Protein AF-A0A1M3EAW6-F1 (afdb_monomer_lite)

Foldseek 3Di:
DDPLVQAADDQVLWQDACPDPVNQVSCCSRVVDGVCVQCVVDDQQGQQVAWRDPPPQQKTWHWHHDDPVGHIGTFKIKHFCPVRVVCCSRHPDRQPQVFQQQDPVSVCVRCVVFAPWDWDADPVDNSHTQWIWTDDDQKIWIFGADPRSGGGMIMIGGDDDPVCPPPDDDDDDD

pLDDT: mean 86.0, std 11.92, range [33.44, 95.94]

Secondary structure (DSSP, 8-state):
--TTTTS-B-GGGSSS-TTSHHHHHHHHHHHSS-HHHHTTTS-TTTTTTSPEEETTTTEEEEEEPPBTTB--EEEEEEEE-SS-GGGGGGBSS---TTS--SSHHHHHHHHTTSEEEEEEE-SS-TTSEEEEEEEETTEEEEEEE-TTS-EEEEEEEE---TT-------PPP-

Radius of gyration: 16.28 Å; chains: 1; bounding box: 47×34×44 Å

Sequence (174 aa):
MSAIEGKLITSQLFGKDIRSKDFNKEFEKIFELEIEDFLSEYEYDEIDEFPVEIENRGIMIGFSAETIKASPQIEYIDLEVYKNPQNIDFLAKKIPVHADFKTSEEVEANLTPFNNLRIYYSLYDKQKIDMVIFQHEDLRYELALNEDAVIARIRVCFAEYESTINMRTYYLFD

Structure (mmCIF, N/CA/C/O backbone):
data_AF-A0A1M3EAW6-F1
#
_entry.id   AF-A0A1M3EAW6-F1
#
loop_
_atom_site.group_PDB
_atom_site.id
_atom_site.type_symbol
_atom_site.label_atom_id
_atom_site.label_alt_id
_atom_site.label_comp_id
_atom_site.label_asym_id
_atom_site.label_entity_id
_atom_site.label_seq_id
_atom_site.pdbx_PDB_ins_code
_atom_site.Cartn_x
_atom_site.Cartn_y
_atom_site.Cartn_z
_atom_site.occupancy
_atom_site.B_iso_or_equiv
_atom_site.auth_seq_id
_atom_site.auth_comp_id
_atom_site.auth_asym_id
_atom_site.auth_atom_id
_atom_site.pdbx_PDB_model_num
ATOM 1 N N . MET A 1 1 ? 23.600 -6.820 12.251 1.00 33.44 1 MET A N 1
ATOM 2 C CA . MET A 1 1 ? 23.018 -5.775 11.385 1.00 33.44 1 MET A CA 1
ATOM 3 C C . MET A 1 1 ? 22.129 -6.508 10.402 1.00 33.44 1 MET A C 1
ATOM 5 O O . MET A 1 1 ? 22.637 -7.348 9.672 1.00 33.44 1 MET A O 1
ATOM 9 N N . SER A 1 2 ? 20.813 -6.395 10.582 1.00 35.88 2 SER A N 1
ATOM 10 C CA . SER A 1 2 ? 19.818 -7.308 10.009 1.00 35.88 2 SER A CA 1
ATOM 11 C C . SER A 1 2 ? 19.622 -7.068 8.517 1.00 35.88 2 SER A C 1
ATOM 13 O O . SER A 1 2 ? 19.483 -5.924 8.103 1.00 35.88 2 SER A O 1
ATOM 15 N N . ALA A 1 3 ? 19.503 -8.145 7.744 1.00 39.38 3 ALA A N 1
ATOM 16 C CA . ALA A 1 3 ? 19.220 -8.174 6.305 1.00 39.38 3 ALA A CA 1
ATOM 17 C C . ALA A 1 3 ? 17.863 -7.547 5.874 1.00 39.38 3 ALA A C 1
ATOM 19 O O . ALA A 1 3 ? 17.402 -7.787 4.766 1.00 39.38 3 ALA A O 1
ATOM 20 N N . ILE A 1 4 ? 17.213 -6.764 6.744 1.00 52.97 4 ILE A N 1
ATOM 21 C CA . ILE A 1 4 ? 15.832 -6.271 6.611 1.00 52.97 4 ILE A CA 1
ATOM 22 C C . ILE A 1 4 ? 15.778 -4.841 6.044 1.00 52.97 4 ILE A C 1
ATOM 24 O O . ILE A 1 4 ? 14.807 -4.494 5.385 1.00 52.97 4 ILE A O 1
ATOM 28 N N . GLU A 1 5 ? 16.839 -4.030 6.180 1.00 52.12 5 GLU A N 1
ATOM 29 C CA . GLU A 1 5 ? 16.883 -2.657 5.619 1.00 52.12 5 GLU A CA 1
ATOM 30 C C . GLU A 1 5 ? 16.727 -2.617 4.085 1.00 52.12 5 GLU A C 1
ATOM 32 O O . GLU A 1 5 ? 16.517 -1.560 3.497 1.00 52.12 5 GLU A O 1
ATOM 37 N N . GLY A 1 6 ? 16.826 -3.769 3.415 1.00 62.59 6 GLY A N 1
ATOM 38 C CA . GLY A 1 6 ? 16.692 -3.869 1.973 1.00 62.59 6 GLY A CA 1
ATOM 39 C C . GLY A 1 6 ? 15.268 -3.986 1.432 1.00 62.59 6 GLY A C 1
ATOM 40 O O . GLY A 1 6 ? 15.089 -3.668 0.262 1.00 62.59 6 GLY A O 1
ATOM 41 N N . LYS A 1 7 ? 14.299 -4.424 2.246 1.00 84.12 7 LYS A N 1
ATOM 42 C CA . LYS A 1 7 ? 12.982 -4.893 1.773 1.00 84.12 7 LYS A CA 1
ATOM 43 C C . LYS A 1 7 ? 11.818 -3.957 2.102 1.00 84.12 7 LYS A C 1
ATOM 45 O O . LYS A 1 7 ? 10.666 -4.350 2.007 1.00 84.12 7 LYS A O 1
ATOM 50 N N . LEU A 1 8 ? 12.101 -2.737 2.541 1.00 93.50 8 LEU A N 1
ATOM 51 C CA . LEU A 1 8 ? 11.058 -1.812 2.970 1.00 93.50 8 LEU A CA 1
ATOM 52 C C . LEU A 1 8 ? 10.488 -1.052 1.770 1.00 93.50 8 LEU A C 1
ATOM 54 O O . LEU A 1 8 ? 11.241 -0.527 0.953 1.00 93.50 8 LEU A O 1
ATOM 58 N N . ILE A 1 9 ? 9.165 -0.939 1.711 1.00 94.44 9 ILE A N 1
ATOM 59 C CA . ILE A 1 9 ? 8.446 -0.053 0.799 1.00 94.44 9 ILE A CA 1
ATOM 60 C C . ILE A 1 9 ? 8.677 1.375 1.282 1.00 94.44 9 ILE A C 1
ATOM 62 O O . ILE A 1 9 ? 8.138 1.795 2.309 1.00 94.44 9 ILE A O 1
ATOM 66 N N . THR A 1 10 ? 9.502 2.113 0.547 1.00 93.00 10 THR A N 1
ATOM 67 C CA . THR A 1 10 ? 9.783 3.527 0.810 1.00 93.00 10 THR A CA 1
ATOM 68 C C . THR A 1 10 ? 9.171 4.408 -0.272 1.00 93.00 10 THR A C 1
ATOM 70 O O . THR A 1 10 ? 8.720 3.922 -1.309 1.00 93.00 10 THR A O 1
ATOM 73 N N . SER A 1 11 ? 9.185 5.722 -0.055 1.00 91.69 11 SER A N 1
ATOM 74 C CA . SER A 1 11 ? 8.717 6.699 -1.040 1.00 91.69 11 SER A CA 1
ATOM 75 C C . SER A 1 11 ? 9.471 6.634 -2.373 1.00 91.69 11 SER A C 1
ATOM 77 O O . SER A 1 11 ? 8.932 7.051 -3.393 1.00 91.69 11 SER A O 1
ATOM 79 N N . GLN A 1 12 ? 10.678 6.055 -2.392 1.00 90.94 12 GLN A N 1
ATOM 80 C CA . GLN A 1 12 ? 11.476 5.877 -3.603 1.00 90.94 12 GLN A CA 1
ATOM 81 C C . GLN A 1 12 ? 10.828 4.926 -4.620 1.00 90.94 12 GLN A C 1
ATOM 83 O O . GLN A 1 12 ? 11.116 5.055 -5.805 1.00 90.94 12 GLN A O 1
ATOM 88 N N . LEU A 1 13 ? 9.929 4.030 -4.211 1.00 92.06 13 LEU A N 1
ATOM 89 C CA . LEU A 1 13 ? 9.266 3.104 -5.131 1.00 92.06 13 LEU A CA 1
ATOM 90 C C . LEU A 1 13 ? 8.129 3.770 -5.934 1.00 92.06 13 LEU A C 1
ATOM 92 O O . LEU A 1 13 ? 7.687 3.240 -6.950 1.00 92.06 13 LEU A O 1
ATOM 96 N N . PHE A 1 14 ? 7.672 4.946 -5.503 1.00 92.56 14 PHE A N 1
ATOM 97 C CA . PHE A 1 14 ? 6.558 5.675 -6.107 1.00 92.56 14 PHE A CA 1
ATOM 98 C C . PHE A 1 14 ? 7.054 6.834 -6.978 1.00 92.56 14 PHE A C 1
ATOM 100 O O . PHE A 1 14 ? 8.184 7.305 -6.841 1.00 92.56 14 PHE A O 1
ATOM 107 N N . GLY A 1 15 ? 6.201 7.319 -7.885 1.00 88.38 15 GLY A N 1
ATOM 108 C CA . GLY A 1 15 ? 6.519 8.484 -8.723 1.00 88.38 15 GLY A CA 1
ATOM 109 C C . GLY A 1 15 ? 7.608 8.241 -9.779 1.00 88.38 15 GLY A C 1
ATOM 110 O O . GLY A 1 15 ? 8.117 9.192 -10.375 1.00 88.38 15 GLY A O 1
ATOM 111 N N . LYS A 1 16 ? 8.012 6.981 -9.978 1.00 90.75 16 LYS A N 1
ATOM 112 C CA . LYS A 1 16 ? 9.033 6.562 -10.941 1.00 90.75 16 LYS A CA 1
ATOM 113 C C . LYS A 1 16 ? 8.394 5.798 -12.090 1.00 90.75 16 LYS A C 1
ATOM 115 O O . LYS A 1 16 ? 7.491 4.997 -11.876 1.00 90.75 16 LYS A O 1
ATOM 120 N N . ASP A 1 17 ? 8.943 5.999 -13.285 1.00 92.69 17 ASP A N 1
ATOM 121 C CA . ASP A 1 17 ? 8.612 5.182 -14.450 1.00 92.69 17 ASP A CA 1
ATOM 122 C C . ASP A 1 17 ? 8.988 3.720 -14.171 1.00 92.69 17 ASP A C 1
ATOM 124 O O . ASP A 1 17 ? 10.166 3.420 -13.917 1.00 92.69 17 ASP A O 1
ATOM 128 N N . ILE A 1 18 ? 8.001 2.823 -14.233 1.00 92.62 18 ILE A N 1
ATOM 129 C CA . ILE A 1 18 ? 8.192 1.388 -13.971 1.00 92.62 18 ILE A CA 1
ATOM 130 C C . ILE A 1 18 ? 9.079 0.690 -15.005 1.00 92.62 18 ILE A C 1
ATOM 132 O O . ILE A 1 18 ? 9.504 -0.437 -14.793 1.00 92.62 18 ILE A O 1
ATOM 136 N N . ARG A 1 19 ? 9.389 1.361 -16.120 1.00 91.00 19 ARG A N 1
ATOM 137 C CA . ARG A 1 19 ? 10.309 0.879 -17.161 1.00 91.00 19 ARG A CA 1
ATOM 138 C C . ARG A 1 19 ? 11.762 1.281 -16.879 1.00 91.00 19 ARG A C 1
ATOM 140 O O . ARG A 1 19 ? 12.669 0.965 -17.652 1.00 91.00 19 ARG A O 1
ATOM 147 N N . SER A 1 20 ? 12.012 2.053 -15.817 1.00 93.81 20 SER A N 1
ATOM 148 C CA . SER A 1 20 ? 13.347 2.556 -15.498 1.00 93.81 20 SER A CA 1
ATOM 149 C C . SER A 1 20 ? 14.190 1.522 -14.747 1.00 93.81 20 SER A C 1
ATOM 151 O O . SER A 1 20 ? 13.751 0.896 -13.789 1.00 93.81 20 SER A O 1
ATOM 153 N N . LYS A 1 21 ? 15.472 1.401 -15.112 1.00 92.56 21 LYS A N 1
ATOM 154 C CA . LYS A 1 21 ? 16.398 0.446 -14.469 1.00 92.56 21 LYS A CA 1
ATOM 155 C C . LYS A 1 21 ? 16.550 0.649 -12.964 1.00 92.56 21 LYS A C 1
ATOM 157 O O . LYS A 1 21 ? 16.854 -0.301 -12.249 1.00 92.56 21 LYS A O 1
ATOM 162 N N . ASP A 1 22 ? 16.425 1.886 -12.498 1.00 91.44 22 ASP A N 1
ATOM 163 C CA . ASP A 1 22 ? 16.544 2.189 -11.076 1.00 91.44 22 ASP A CA 1
ATOM 164 C C . ASP A 1 22 ? 15.283 1.787 -10.310 1.00 91.44 22 ASP A C 1
ATOM 166 O O . ASP A 1 22 ? 15.405 1.320 -9.181 1.00 91.44 22 ASP A O 1
ATOM 170 N N . PHE A 1 23 ? 14.103 1.888 -10.933 1.00 93.69 23 PHE A N 1
ATOM 171 C CA . PHE A 1 23 ? 12.878 1.309 -10.390 1.00 93.69 23 PHE A CA 1
ATOM 172 C C . PHE A 1 23 ? 12.974 -0.219 -10.326 1.00 93.69 23 PHE A C 1
ATOM 174 O O . PHE A 1 23 ? 12.774 -0.772 -9.249 1.00 93.69 23 PHE A O 1
ATOM 181 N N . ASN A 1 24 ? 13.365 -0.890 -11.419 1.00 94.25 24 ASN A N 1
ATOM 182 C CA . ASN A 1 24 ? 13.441 -2.359 -11.468 1.00 94.25 24 ASN A CA 1
ATOM 183 C C . ASN A 1 24 ? 14.303 -2.917 -10.331 1.00 94.25 24 ASN A C 1
ATOM 185 O O . ASN A 1 24 ? 13.867 -3.787 -9.588 1.00 94.25 24 ASN A O 1
ATOM 189 N N . LYS A 1 25 ? 15.491 -2.334 -10.114 1.00 92.44 25 LYS A N 1
ATOM 190 C CA . LYS A 1 25 ? 16.383 -2.730 -9.012 1.00 92.44 25 LYS A CA 1
ATOM 191 C C . LYS A 1 25 ? 15.738 -2.586 -7.640 1.00 92.44 25 LYS A C 1
ATOM 193 O O . LYS A 1 25 ? 16.025 -3.377 -6.747 1.00 92.44 25 LYS A O 1
ATOM 198 N N . GLU A 1 26 ? 14.963 -1.528 -7.430 1.00 92.81 26 GLU A N 1
ATOM 199 C CA . GLU A 1 26 ? 14.306 -1.283 -6.151 1.00 92.81 26 GLU A CA 1
ATOM 200 C C . GLU A 1 26 ? 13.144 -2.256 -5.939 1.00 92.81 26 GLU A C 1
ATOM 202 O O . GLU A 1 26 ? 13.058 -2.880 -4.882 1.00 92.81 26 GLU A O 1
ATOM 207 N N . PHE A 1 27 ? 12.323 -2.448 -6.971 1.00 94.88 27 PHE A N 1
ATOM 208 C CA . PHE A 1 27 ? 11.227 -3.408 -6.988 1.00 94.88 27 PHE A CA 1
ATOM 209 C C . PHE A 1 27 ? 11.720 -4.835 -6.716 1.00 94.88 27 PHE A C 1
ATOM 211 O O . PHE A 1 27 ? 11.264 -5.478 -5.772 1.00 94.88 27 PHE A O 1
ATOM 218 N N . GLU A 1 28 ? 12.713 -5.299 -7.477 1.00 94.50 28 GLU A N 1
ATOM 219 C CA . GLU A 1 28 ? 13.311 -6.633 -7.353 1.00 94.50 28 GLU A CA 1
ATOM 220 C C . GLU A 1 28 ? 13.940 -6.855 -5.982 1.00 94.50 28 GLU A C 1
ATOM 222 O O . GLU A 1 28 ? 13.857 -7.940 -5.412 1.00 94.50 28 GLU A O 1
ATOM 227 N N . LYS A 1 29 ? 14.554 -5.820 -5.408 1.00 93.00 29 LYS A N 1
ATOM 228 C CA . LYS A 1 29 ? 15.143 -5.896 -4.071 1.00 93.00 29 LYS A CA 1
ATOM 229 C C . LYS A 1 29 ? 14.079 -6.059 -2.982 1.00 93.00 29 LYS A C 1
ATOM 231 O O . LYS A 1 29 ? 14.332 -6.749 -1.994 1.00 93.00 29 LYS A O 1
ATOM 236 N N . ILE A 1 30 ? 12.925 -5.410 -3.138 1.00 93.44 30 ILE A N 1
ATOM 237 C CA . ILE A 1 30 ? 11.826 -5.460 -2.169 1.00 93.44 30 ILE A CA 1
ATOM 238 C C . ILE A 1 30 ? 11.060 -6.772 -2.312 1.00 93.44 30 ILE A C 1
ATOM 240 O O . ILE A 1 30 ? 10.946 -7.520 -1.343 1.00 93.44 30 ILE A O 1
ATOM 244 N N . PHE A 1 31 ? 10.570 -7.070 -3.514 1.00 93.62 31 PHE A N 1
ATOM 245 C CA . PHE A 1 31 ? 9.669 -8.192 -3.755 1.00 93.62 31 PHE A CA 1
ATOM 246 C C . PHE A 1 31 ? 10.379 -9.478 -4.168 1.00 93.62 31 PHE A C 1
ATOM 248 O O . PHE A 1 31 ? 9.729 -10.515 -4.228 1.00 93.62 31 PHE A O 1
ATOM 255 N N . GLU A 1 32 ? 11.692 -9.464 -4.399 1.00 93.25 32 GLU A N 1
ATOM 256 C CA . GLU A 1 32 ? 12.453 -10.649 -4.827 1.00 93.25 32 GLU A CA 1
ATOM 257 C C . GLU A 1 32 ? 11.843 -11.300 -6.084 1.00 93.25 32 GLU A C 1
ATOM 259 O O . GLU A 1 32 ? 11.745 -12.523 -6.175 1.00 93.25 32 GLU A O 1
ATOM 264 N N . LEU A 1 33 ? 11.379 -10.458 -7.015 1.00 93.69 33 LEU A N 1
ATOM 265 C CA . LEU A 1 33 ? 10.706 -10.808 -8.267 1.00 93.69 33 LEU A CA 1
ATOM 266 C C . LEU A 1 33 ? 11.100 -9.804 -9.354 1.00 93.69 33 LEU A C 1
ATOM 268 O O . LEU A 1 33 ? 11.164 -8.606 -9.076 1.00 93.69 33 LEU A O 1
ATOM 272 N N . GLU A 1 34 ? 11.330 -10.284 -10.574 1.00 94.06 34 GLU A N 1
ATOM 273 C CA . GLU A 1 34 ? 11.572 -9.424 -11.735 1.00 94.06 34 GLU A CA 1
ATOM 274 C C . GLU A 1 34 ? 10.263 -8.755 -12.170 1.00 94.06 34 GLU A C 1
ATOM 276 O O . GLU A 1 34 ? 9.224 -9.407 -12.283 1.00 94.06 34 GLU A O 1
ATOM 281 N N . ILE A 1 35 ? 10.297 -7.438 -12.405 1.00 92.50 35 ILE A N 1
ATOM 282 C CA . ILE A 1 35 ? 9.098 -6.690 -12.820 1.00 92.50 35 ILE A CA 1
ATOM 283 C C . ILE A 1 35 ? 8.587 -7.157 -14.193 1.00 92.50 35 ILE A C 1
ATOM 285 O O . ILE A 1 35 ? 7.385 -7.133 -14.440 1.00 92.50 35 ILE A O 1
ATOM 289 N N . GLU A 1 36 ? 9.494 -7.596 -15.071 1.00 90.38 36 GLU A N 1
ATOM 290 C CA . GLU A 1 36 ? 9.164 -8.097 -16.410 1.00 90.38 36 GLU A CA 1
ATOM 291 C C . GLU A 1 36 ? 8.341 -9.387 -16.329 1.00 90.38 36 GLU A C 1
ATOM 293 O O . GLU A 1 36 ? 7.336 -9.508 -17.022 1.00 90.38 36 GLU A O 1
ATOM 298 N N . ASP A 1 37 ? 8.710 -10.303 -15.430 1.00 91.94 37 ASP A N 1
ATOM 299 C CA . ASP A 1 37 ? 7.939 -11.520 -15.169 1.00 91.94 37 ASP A CA 1
ATOM 300 C C . ASP A 1 37 ? 6.592 -11.187 -14.517 1.00 91.94 37 ASP A C 1
ATOM 302 O O . ASP A 1 37 ? 5.554 -11.711 -14.924 1.00 91.94 37 ASP A O 1
ATOM 306 N N . PHE A 1 38 ? 6.601 -10.276 -13.537 1.00 92.81 38 PHE A N 1
ATOM 307 C CA . PHE A 1 38 ? 5.402 -9.855 -12.810 1.00 92.81 38 PHE A CA 1
ATOM 308 C C . PHE A 1 38 ? 4.335 -9.228 -13.718 1.00 92.81 38 PHE A C 1
ATOM 310 O O . PHE A 1 38 ? 3.146 -9.444 -13.505 1.00 92.81 38 PHE A O 1
ATOM 317 N N . LEU A 1 39 ? 4.753 -8.467 -14.731 1.00 91.88 39 LEU A N 1
ATOM 318 C CA . LEU A 1 39 ? 3.857 -7.793 -15.674 1.00 91.88 39 LEU A CA 1
ATOM 319 C C . LEU A 1 39 ? 3.760 -8.507 -17.028 1.00 91.88 39 LEU A C 1
ATOM 321 O O . LEU A 1 39 ? 3.223 -7.940 -17.972 1.00 91.88 39 LEU A O 1
ATOM 325 N N . SER A 1 40 ? 4.260 -9.740 -17.143 1.00 89.94 40 SER A N 1
ATOM 326 C CA . SER A 1 40 ? 4.369 -10.446 -18.430 1.00 89.94 40 SER A CA 1
ATOM 327 C C . SER A 1 40 ? 3.030 -10.700 -19.133 1.00 89.94 40 SER A C 1
ATOM 329 O O . SER A 1 40 ? 3.001 -10.851 -20.355 1.00 89.94 40 SER A O 1
ATOM 331 N N . GLU A 1 41 ? 1.929 -10.729 -18.379 1.00 86.75 41 GLU A N 1
ATOM 332 C CA . GLU A 1 41 ? 0.571 -10.937 -18.893 1.00 86.75 41 GLU A CA 1
ATOM 333 C C . GLU A 1 41 ? -0.174 -9.635 -19.229 1.00 86.75 41 GLU A C 1
ATOM 335 O O . GLU A 1 41 ? -1.312 -9.699 -19.689 1.00 86.75 41 GLU A O 1
ATOM 340 N N . TYR A 1 42 ? 0.449 -8.468 -19.027 1.00 84.75 42 TYR A N 1
ATOM 341 C CA . TYR A 1 42 ? -0.207 -7.167 -19.151 1.00 84.75 42 TYR A CA 1
ATOM 342 C C . TYR A 1 42 ? 0.509 -6.250 -20.146 1.00 84.75 42 TYR A C 1
ATOM 344 O O . TYR A 1 42 ? 1.737 -6.138 -20.148 1.00 84.75 42 TYR A O 1
ATOM 352 N N . GLU A 1 43 ? -0.264 -5.522 -20.952 1.00 81.88 43 GLU A N 1
ATOM 353 C CA . GLU A 1 43 ? 0.259 -4.369 -21.687 1.00 81.88 43 GLU A CA 1
ATOM 354 C C . GLU A 1 43 ? 0.325 -3.139 -20.759 1.00 81.88 43 GLU A C 1
ATOM 356 O O . GLU A 1 43 ? -0.503 -2.957 -19.866 1.00 81.88 43 GLU A O 1
ATOM 361 N N . TYR A 1 44 ? 1.344 -2.286 -20.923 1.00 77.00 44 TYR A N 1
ATOM 362 C CA . TYR A 1 44 ? 1.585 -1.146 -20.018 1.00 77.00 44 TYR A CA 1
ATOM 363 C C . TYR A 1 44 ? 0.467 -0.093 -20.014 1.00 77.00 44 TYR A C 1
ATOM 365 O O . TYR A 1 44 ? 0.397 0.711 -19.087 1.00 77.00 44 TYR A O 1
ATOM 373 N N . ASP A 1 45 ? -0.370 -0.068 -21.043 1.00 76.69 45 ASP A N 1
ATOM 374 C CA . ASP A 1 45 ? -1.552 0.780 -21.161 1.00 76.69 45 ASP A CA 1
ATOM 375 C C . ASP A 1 45 ? -2.834 0.125 -20.617 1.00 76.69 45 ASP A C 1
ATOM 377 O O . ASP A 1 45 ? -3.875 0.774 -20.637 1.00 76.69 45 ASP A O 1
ATOM 381 N N . GLU A 1 46 ? -2.756 -1.108 -20.100 1.00 82.06 46 GLU A N 1
ATOM 382 C CA . GLU A 1 46 ? -3.876 -1.846 -19.487 1.00 82.06 46 GLU A CA 1
ATOM 383 C C . GLU A 1 46 ? -3.699 -2.072 -17.967 1.00 82.06 46 GLU A C 1
ATOM 385 O O . GLU A 1 46 ? -4.658 -2.374 -17.254 1.00 82.06 46 GLU A O 1
ATOM 390 N N . ILE A 1 47 ? -2.482 -1.912 -17.427 1.00 84.31 47 ILE A N 1
ATOM 391 C CA . ILE A 1 47 ? -2.171 -2.180 -16.003 1.00 84.31 47 ILE A CA 1
ATOM 392 C C . ILE A 1 47 ? -2.847 -1.229 -15.000 1.00 84.31 47 ILE A C 1
ATOM 394 O O . ILE A 1 47 ? -2.773 -1.458 -13.792 1.00 84.31 47 ILE A O 1
ATOM 398 N N . ASP A 1 48 ? -3.449 -0.131 -15.453 1.00 83.38 48 ASP A N 1
ATOM 399 C CA . ASP A 1 48 ? -4.138 0.834 -14.594 1.00 83.38 48 ASP A CA 1
ATOM 400 C C . ASP A 1 48 ? -5.619 0.498 -14.358 1.00 83.38 48 ASP A C 1
ATOM 402 O O . ASP A 1 48 ? -6.254 1.114 -13.496 1.00 83.38 48 ASP A O 1
ATOM 406 N N . GLU A 1 49 ? -6.169 -0.490 -15.072 1.00 85.06 49 GLU A N 1
ATOM 407 C CA . GLU A 1 49 ? -7.563 -0.912 -14.907 1.00 85.06 49 GLU A CA 1
ATOM 408 C C . GLU A 1 49 ? -7.789 -1.654 -13.579 1.00 85.06 49 GLU A C 1
ATOM 410 O O . GLU A 1 49 ? -8.726 -1.357 -12.822 1.00 85.06 49 GLU A O 1
ATOM 415 N N . PHE A 1 50 ? -6.902 -2.603 -13.270 1.00 89.38 50 PHE A N 1
ATOM 416 C CA . PHE A 1 50 ? -6.978 -3.468 -12.096 1.00 89.38 50 PHE A CA 1
ATOM 417 C C . PHE A 1 50 ? -5.606 -3.593 -11.429 1.00 89.38 50 PHE A C 1
ATOM 419 O O . PHE A 1 50 ? -4.588 -3.616 -12.116 1.00 89.38 50 PHE A O 1
ATOM 426 N N . PRO A 1 51 ? -5.540 -3.688 -10.088 1.00 91.62 51 PRO A N 1
ATOM 427 C CA . PRO A 1 51 ? -4.282 -4.002 -9.437 1.00 91.62 51 PRO A CA 1
ATOM 428 C C . PRO A 1 51 ? -3.819 -5.404 -9.821 1.00 91.62 51 PRO A C 1
ATOM 430 O O . PRO A 1 51 ? -4.622 -6.331 -9.898 1.00 91.62 51 PRO A O 1
ATOM 433 N N . VAL A 1 52 ? -2.509 -5.561 -9.965 1.00 93.38 52 VAL A N 1
ATOM 434 C CA . VAL A 1 52 ? -1.879 -6.852 -10.239 1.00 93.38 52 VAL A CA 1
ATOM 435 C C . VAL A 1 52 ? -1.488 -7.496 -8.911 1.00 93.38 52 VAL A C 1
ATOM 437 O O . VAL A 1 52 ? -0.842 -6.865 -8.067 1.00 93.38 52 VAL A O 1
ATOM 440 N N . GLU A 1 53 ? -1.902 -8.742 -8.694 1.00 93.69 53 GLU A N 1
ATOM 441 C CA . GLU A 1 53 ? -1.565 -9.501 -7.489 1.00 93.69 53 GLU A CA 1
ATOM 442 C C . GLU A 1 53 ? -0.210 -10.201 -7.631 1.00 93.69 53 GLU A C 1
ATOM 444 O O . GLU A 1 53 ? 0.070 -10.864 -8.625 1.00 93.69 53 GLU A O 1
ATOM 449 N N . ILE A 1 54 ? 0.630 -10.107 -6.598 1.00 93.12 54 ILE A N 1
ATOM 450 C CA . ILE A 1 54 ? 1.771 -11.004 -6.446 1.00 93.12 54 ILE A CA 1
ATOM 451 C C . ILE A 1 54 ? 1.250 -12.333 -5.901 1.00 93.12 54 ILE A C 1
ATOM 453 O O . ILE A 1 54 ? 0.971 -12.457 -4.701 1.00 93.12 54 ILE A O 1
ATOM 457 N N . GLU A 1 55 ? 1.141 -13.319 -6.790 1.00 87.44 55 GLU A N 1
ATOM 458 C CA . GLU A 1 55 ? 0.522 -14.613 -6.507 1.00 87.44 55 GLU A CA 1
ATOM 459 C C . GLU A 1 55 ? 0.981 -15.231 -5.179 1.00 87.44 55 GLU A C 1
ATOM 461 O O . GLU A 1 55 ? 2.177 -15.358 -4.891 1.00 87.44 55 GLU A O 1
ATOM 466 N N . ASN A 1 56 ? 0.010 -15.688 -4.382 1.00 86.56 56 ASN A N 1
ATOM 467 C CA . ASN A 1 56 ? 0.222 -16.383 -3.108 1.00 86.56 56 ASN A CA 1
ATOM 468 C C . ASN A 1 56 ? 0.976 -15.567 -2.041 1.00 86.56 56 ASN A C 1
ATOM 470 O O . ASN A 1 56 ? 1.486 -16.147 -1.078 1.00 86.56 56 ASN A O 1
ATOM 474 N N . ARG A 1 57 ? 1.068 -14.237 -2.183 1.00 92.06 57 ARG A N 1
ATOM 475 C CA . ARG A 1 57 ? 1.716 -13.373 -1.181 1.00 92.06 57 ARG A CA 1
ATOM 476 C C . ARG A 1 57 ? 0.766 -12.435 -0.451 1.00 92.06 57 ARG A C 1
ATOM 478 O O . ARG A 1 57 ? 1.178 -11.854 0.551 1.00 92.06 57 ARG A O 1
ATOM 485 N N . GLY A 1 58 ? -0.477 -12.279 -0.909 1.00 94.12 58 GLY A N 1
ATOM 486 C CA . GLY A 1 58 ? -1.398 -11.293 -0.338 1.00 94.12 58 GLY A CA 1
ATOM 487 C C . GLY A 1 58 ? -0.871 -9.866 -0.516 1.00 94.12 58 GLY A C 1
ATOM 488 O O . GLY A 1 58 ? -0.945 -9.056 0.407 1.00 94.12 58 GLY A O 1
ATOM 489 N N . ILE A 1 59 ? -0.267 -9.584 -1.674 1.00 95.94 59 ILE A N 1
ATOM 490 C CA . ILE A 1 59 ? 0.242 -8.262 -2.053 1.00 95.94 59 ILE A CA 1
ATOM 491 C C . ILE A 1 59 ? -0.357 -7.900 -3.407 1.00 95.94 59 ILE A C 1
ATOM 493 O O . ILE A 1 59 ? -0.221 -8.661 -4.355 1.00 95.94 59 ILE A O 1
ATOM 497 N N . MET A 1 60 ? -0.982 -6.734 -3.502 1.00 95.44 60 MET A N 1
ATOM 498 C CA . MET A 1 60 ? -1.528 -6.182 -4.740 1.00 95.44 60 MET A CA 1
ATOM 499 C C . MET A 1 60 ? -0.865 -4.851 -5.057 1.00 95.44 60 MET A C 1
ATOM 501 O O . MET A 1 60 ? -0.671 -4.024 -4.166 1.00 95.44 60 MET A O 1
ATOM 505 N N . ILE A 1 61 ? -0.548 -4.618 -6.325 1.00 95.25 61 ILE A N 1
ATOM 506 C CA . ILE A 1 61 ? 0.084 -3.383 -6.787 1.00 95.25 61 ILE A CA 1
ATOM 507 C C . ILE A 1 61 ? -0.846 -2.708 -7.784 1.00 95.25 61 ILE A C 1
ATOM 509 O O . ILE A 1 61 ? -1.171 -3.273 -8.822 1.00 95.25 61 ILE A O 1
ATOM 513 N N . GLY A 1 62 ? -1.293 -1.502 -7.443 1.00 93.62 62 GLY A N 1
ATOM 514 C CA . GLY A 1 62 ? -2.053 -0.651 -8.348 1.00 93.62 62 GLY A CA 1
ATOM 515 C C . GLY A 1 62 ? -1.127 0.290 -9.103 1.00 93.62 62 GLY A C 1
ATOM 516 O O . GLY A 1 62 ? -0.253 0.920 -8.496 1.00 93.62 62 GLY A O 1
ATOM 517 N N . PHE A 1 63 ? -1.350 0.420 -10.405 1.00 92.19 63 PHE A N 1
ATOM 518 C CA . PHE A 1 63 ? -0.604 1.318 -11.279 1.00 92.19 63 PHE A CA 1
ATOM 519 C C . PHE A 1 63 ? -1.463 2.509 -11.693 1.00 92.19 63 PHE A C 1
ATOM 521 O O . PHE A 1 63 ? -2.690 2.431 -11.730 1.00 92.19 63 PHE A O 1
ATOM 528 N N . SER A 1 64 ? -0.812 3.630 -11.987 1.00 88.56 64 SER A N 1
ATOM 529 C CA . SER A 1 64 ? -1.493 4.779 -12.577 1.00 88.56 64 SER A CA 1
ATOM 530 C C . SER A 1 64 ? -1.463 4.711 -14.100 1.00 88.56 64 SER A C 1
ATOM 532 O O . SER A 1 64 ? -0.427 4.357 -14.667 1.00 88.56 64 SER A O 1
ATOM 534 N N . ALA A 1 65 ? -2.532 5.197 -14.730 1.00 81.44 65 ALA A N 1
ATOM 535 C CA . ALA A 1 65 ? -2.648 5.355 -16.176 1.00 81.44 65 ALA A CA 1
ATOM 536 C C . ALA A 1 65 ? -1.423 6.034 -16.802 1.00 81.44 65 ALA A C 1
ATOM 538 O O . ALA A 1 65 ? -0.989 7.099 -16.340 1.00 81.44 65 ALA A O 1
ATOM 539 N N . GLU A 1 66 ? -0.915 5.476 -17.902 1.00 85.44 66 GLU A N 1
ATOM 540 C CA . GLU A 1 66 ? 0.033 6.197 -18.745 1.00 85.44 66 GLU A CA 1
ATOM 541 C C . GLU A 1 66 ? -0.675 7.399 -19.389 1.00 85.44 66 GLU A C 1
ATOM 543 O O . GLU A 1 66 ? -1.751 7.303 -19.982 1.00 85.44 66 GLU A O 1
ATOM 548 N N . THR A 1 67 ? -0.070 8.579 -19.271 1.00 83.69 67 THR A N 1
ATOM 549 C CA . THR A 1 67 ? -0.579 9.799 -19.903 1.00 83.69 67 THR A CA 1
ATOM 550 C C . THR A 1 67 ? 0.531 10.510 -20.660 1.00 83.69 67 THR A C 1
ATOM 552 O O . THR A 1 67 ? 1.716 10.302 -20.428 1.00 83.69 67 THR A O 1
ATOM 555 N N . ILE A 1 68 ? 0.162 11.484 -21.496 1.00 83.06 68 ILE A N 1
ATOM 556 C CA . ILE A 1 68 ? 1.133 12.361 -22.178 1.00 83.06 68 ILE A CA 1
ATOM 557 C C . ILE A 1 68 ? 2.071 13.078 -21.181 1.00 83.06 68 ILE A C 1
ATOM 559 O O . ILE A 1 68 ? 3.158 13.516 -21.554 1.00 83.06 68 ILE A O 1
ATOM 563 N N . LYS A 1 69 ? 1.643 13.253 -19.923 1.00 83.25 69 LYS A N 1
ATOM 564 C CA . LYS A 1 69 ? 2.373 14.020 -18.903 1.00 83.25 69 LYS A CA 1
ATOM 565 C C . LYS A 1 69 ? 3.107 13.156 -17.883 1.00 83.25 69 LYS A C 1
ATOM 567 O O . LYS A 1 69 ? 3.965 13.691 -17.186 1.00 83.25 69 LYS A O 1
ATOM 572 N N . ALA A 1 70 ? 2.752 11.884 -17.763 1.00 84.50 70 ALA A N 1
ATOM 573 C CA . ALA A 1 70 ? 3.269 10.995 -16.738 1.00 84.50 70 ALA A CA 1
ATOM 574 C C . ALA A 1 70 ? 3.385 9.579 -17.295 1.00 84.50 70 ALA A C 1
ATOM 576 O O . ALA A 1 70 ? 2.423 9.046 -17.846 1.00 84.50 70 ALA A O 1
ATOM 577 N N . SER A 1 71 ? 4.571 9.003 -17.127 1.00 89.75 71 SER A N 1
ATOM 578 C CA . SER A 1 71 ? 4.828 7.588 -17.370 1.00 89.75 71 SER A CA 1
ATOM 579 C C . SER A 1 71 ? 3.998 6.697 -16.434 1.00 89.75 71 SER A C 1
ATOM 581 O O . SER A 1 71 ? 3.613 7.161 -15.356 1.00 89.75 71 SER A O 1
ATOM 583 N N . PRO A 1 72 ? 3.791 5.415 -16.783 1.00 90.25 72 PRO A N 1
ATOM 584 C CA . PRO A 1 72 ? 3.228 4.443 -15.858 1.00 90.25 72 PRO A CA 1
ATOM 585 C C . PRO A 1 72 ? 4.129 4.313 -14.623 1.00 90.25 72 PRO A C 1
ATOM 587 O O . PRO A 1 72 ? 5.356 4.218 -14.723 1.00 90.25 72 PRO A O 1
ATOM 590 N N . GLN A 1 73 ? 3.510 4.333 -13.450 1.00 92.81 73 GLN A N 1
ATOM 591 C CA . GLN A 1 73 ? 4.160 4.322 -12.139 1.00 92.81 73 GLN A CA 1
ATOM 592 C C . GLN A 1 73 ? 3.306 3.510 -11.164 1.00 92.81 73 GLN A C 1
ATOM 594 O O . GLN A 1 73 ? 2.090 3.395 -11.345 1.00 92.81 73 GLN A O 1
ATOM 599 N N . ILE A 1 74 ? 3.924 2.971 -10.110 1.00 94.00 74 ILE A N 1
ATOM 600 C CA . ILE A 1 74 ? 3.160 2.426 -8.984 1.00 94.00 74 ILE A CA 1
ATOM 601 C C . ILE A 1 74 ? 2.402 3.571 -8.325 1.00 94.00 74 ILE A C 1
ATOM 603 O O . ILE A 1 74 ? 2.980 4.594 -7.947 1.00 94.00 74 ILE A O 1
ATOM 607 N N . GLU A 1 75 ? 1.108 3.363 -8.152 1.00 91.62 75 GLU A N 1
ATOM 608 C CA . GLU A 1 75 ? 0.238 4.288 -7.454 1.00 91.62 75 GLU A CA 1
ATOM 609 C C . GLU A 1 75 ? 0.030 3.887 -5.997 1.00 91.62 75 GLU A C 1
ATOM 611 O O . GLU A 1 75 ? 0.103 4.728 -5.099 1.00 91.62 75 GLU A O 1
ATOM 616 N N . TYR A 1 76 ? -0.191 2.598 -5.747 1.00 93.94 76 TYR A N 1
ATOM 617 C CA . TYR A 1 76 ? -0.298 2.064 -4.398 1.00 93.94 76 TYR A CA 1
ATOM 618 C C . TYR A 1 76 ? 0.165 0.614 -4.329 1.00 93.94 76 TYR A C 1
ATOM 620 O O . TYR A 1 76 ? 0.132 -0.123 -5.313 1.00 93.94 76 TYR A O 1
ATOM 628 N N . ILE A 1 77 ? 0.537 0.198 -3.124 1.00 95.62 77 ILE A N 1
ATOM 629 C CA . ILE A 1 77 ? 0.785 -1.198 -2.772 1.00 95.62 77 ILE A CA 1
ATOM 630 C C . ILE A 1 77 ? -0.145 -1.549 -1.620 1.00 95.62 77 ILE A C 1
ATOM 632 O O . ILE A 1 77 ? -0.178 -0.854 -0.608 1.00 95.62 77 ILE A O 1
ATOM 636 N N . ASP A 1 78 ? -0.925 -2.604 -1.788 1.00 95.56 78 ASP A N 1
ATOM 637 C CA . ASP A 1 78 ? -1.932 -3.080 -0.850 1.00 95.56 78 ASP A CA 1
ATOM 638 C C . ASP A 1 78 ? -1.484 -4.425 -0.276 1.00 95.56 78 ASP A C 1
ATOM 640 O O . ASP A 1 78 ? -1.229 -5.376 -1.011 1.00 95.56 78 ASP A O 1
ATOM 644 N N . LEU A 1 79 ? -1.336 -4.481 1.043 1.00 95.56 79 LEU A N 1
ATOM 645 C CA . LEU A 1 79 ? -0.835 -5.637 1.772 1.00 95.56 79 LEU A CA 1
ATOM 646 C C . LEU A 1 79 ? -1.978 -6.256 2.577 1.00 95.56 79 LEU A C 1
ATOM 648 O O . LEU A 1 79 ? -2.520 -5.612 3.479 1.00 95.56 79 LEU A O 1
ATOM 652 N N . GLU A 1 80 ? -2.311 -7.518 2.317 1.00 94.12 80 GLU A N 1
ATOM 653 C CA . GLU A 1 80 ? -3.125 -8.321 3.228 1.00 94.12 80 GLU A CA 1
ATOM 654 C C . GLU A 1 80 ? -2.271 -8.651 4.452 1.00 94.12 80 GLU A C 1
ATOM 656 O O . GLU A 1 80 ? -1.230 -9.289 4.327 1.00 94.12 80 GLU A O 1
ATOM 661 N N . VAL A 1 81 ? -2.682 -8.214 5.641 1.00 93.12 81 VAL A N 1
ATOM 662 C CA . VAL A 1 81 ? -1.905 -8.434 6.877 1.00 93.12 81 VAL A CA 1
ATOM 663 C C . VAL A 1 81 ? -2.630 -9.321 7.880 1.00 93.12 81 VAL A C 1
ATOM 665 O O . VAL A 1 81 ? -2.009 -9.849 8.795 1.00 93.12 81 VAL A O 1
ATOM 668 N N . TYR A 1 82 ? -3.930 -9.550 7.690 1.00 91.06 82 TYR A N 1
ATOM 669 C CA . TYR A 1 82 ? -4.690 -10.455 8.550 1.00 91.06 82 TYR A CA 1
ATOM 670 C C . TYR A 1 82 ? -4.390 -11.929 8.274 1.00 91.06 82 TYR A C 1
ATOM 672 O O . TYR A 1 82 ? -4.106 -12.678 9.205 1.00 91.06 82 TYR A O 1
ATOM 680 N N . LYS A 1 83 ? -4.411 -12.353 7.003 1.00 91.44 83 LYS A N 1
ATOM 681 C CA . LYS A 1 83 ? -4.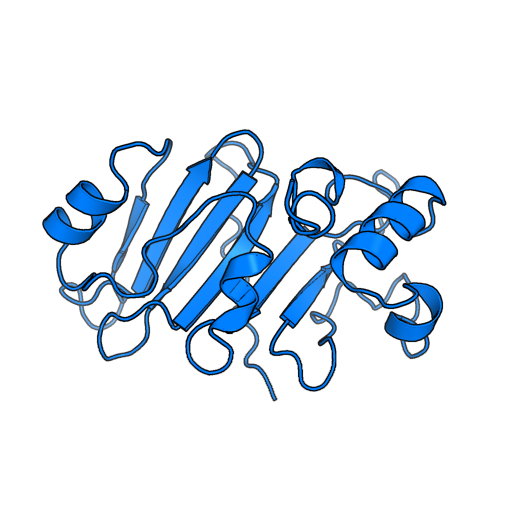037 -13.730 6.628 1.00 91.44 83 LYS A CA 1
ATOM 682 C C . LYS A 1 83 ? -2.535 -13.895 6.395 1.00 91.44 83 LYS A C 1
ATOM 684 O O . LYS A 1 83 ? -2.015 -14.990 6.582 1.00 91.44 83 LYS A O 1
ATOM 689 N N . ASN A 1 84 ? -1.851 -12.810 6.028 1.00 92.75 84 ASN A N 1
ATOM 690 C CA . ASN A 1 84 ? -0.424 -12.775 5.713 1.00 92.75 84 ASN A CA 1
ATOM 691 C C . ASN A 1 84 ? 0.326 -11.795 6.644 1.00 92.75 84 ASN A C 1
ATOM 693 O O . ASN A 1 84 ? 0.846 -10.773 6.195 1.00 92.75 84 ASN A O 1
ATOM 697 N N . PRO A 1 85 ? 0.395 -12.069 7.962 1.00 91.25 85 PRO A N 1
ATOM 698 C CA . PRO A 1 85 ? 0.949 -11.135 8.947 1.00 91.25 85 PRO A CA 1
ATOM 699 C C . PRO A 1 85 ? 2.424 -10.795 8.720 1.00 91.25 85 PRO A C 1
ATOM 701 O O . PRO A 1 85 ? 2.863 -9.733 9.139 1.00 91.25 85 PRO A O 1
ATOM 704 N N . GLN A 1 86 ? 3.184 -11.643 8.024 1.00 91.38 86 GLN A N 1
ATOM 705 C CA . GLN A 1 86 ? 4.560 -11.357 7.612 1.00 91.38 86 GLN A CA 1
ATOM 706 C C . GLN A 1 86 ? 4.675 -10.131 6.694 1.00 91.38 86 GLN A C 1
ATOM 708 O O . GLN A 1 86 ? 5.731 -9.508 6.639 1.00 91.38 86 GLN A O 1
ATOM 713 N N . ASN A 1 87 ? 3.600 -9.738 6.001 1.00 93.56 87 ASN A N 1
ATOM 714 C CA . ASN A 1 87 ? 3.638 -8.604 5.080 1.00 93.56 87 ASN A CA 1
ATOM 715 C C . ASN A 1 87 ? 3.876 -7.264 5.791 1.00 93.56 87 ASN A C 1
ATOM 717 O O . ASN A 1 87 ? 4.306 -6.301 5.160 1.00 93.56 87 ASN A O 1
ATOM 721 N N . ILE A 1 88 ? 3.683 -7.198 7.113 1.00 92.38 88 ILE A N 1
ATOM 722 C CA . ILE A 1 88 ? 4.047 -6.013 7.901 1.00 92.38 88 ILE A CA 1
ATOM 723 C C . ILE A 1 88 ? 5.546 -5.702 7.840 1.00 92.38 88 ILE A C 1
ATOM 725 O O . ILE A 1 88 ? 5.931 -4.553 8.046 1.00 92.38 88 ILE A O 1
ATOM 729 N N . ASP A 1 89 ? 6.388 -6.698 7.544 1.00 91.88 89 ASP A N 1
ATOM 730 C CA . ASP A 1 89 ? 7.839 -6.531 7.463 1.00 91.88 89 ASP A CA 1
ATOM 731 C C . ASP A 1 89 ? 8.269 -5.735 6.218 1.00 91.88 89 ASP A C 1
ATOM 733 O O . ASP A 1 89 ? 9.394 -5.236 6.181 1.00 91.88 89 ASP A O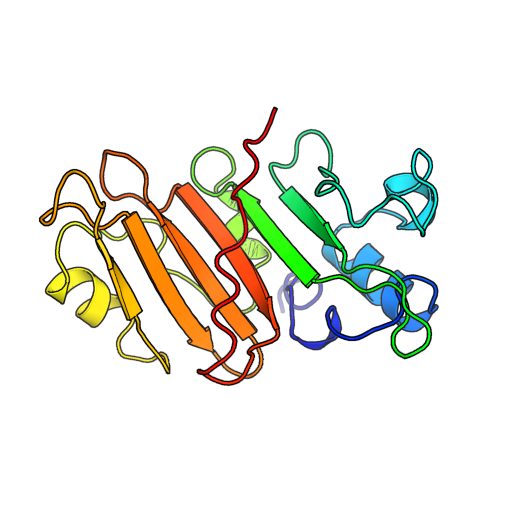 1
ATOM 737 N N . PHE A 1 90 ? 7.379 -5.556 5.231 1.00 93.38 90 PHE A N 1
ATOM 738 C CA . PHE A 1 90 ? 7.603 -4.661 4.090 1.00 93.38 90 PHE A CA 1
ATOM 739 C C . PHE A 1 90 ? 7.368 -3.186 4.437 1.00 93.38 90 PHE A C 1
ATOM 741 O O . PHE A 1 90 ? 7.751 -2.305 3.671 1.00 93.38 90 PHE A O 1
ATOM 748 N N . LEU A 1 91 ? 6.734 -2.869 5.567 1.00 93.38 91 LEU A N 1
ATOM 749 C CA . LEU A 1 91 ? 6.394 -1.489 5.899 1.00 93.38 91 LEU A CA 1
ATOM 750 C C . LEU A 1 91 ? 7.630 -0.736 6.397 1.00 93.38 91 LEU A C 1
ATOM 752 O O . LEU A 1 91 ? 8.246 -1.119 7.392 1.00 93.38 91 LEU A O 1
ATOM 756 N N . ALA A 1 92 ? 7.934 0.415 5.788 1.00 91.06 92 ALA A N 1
ATOM 757 C CA . ALA A 1 92 ? 8.974 1.315 6.297 1.00 91.06 92 ALA A CA 1
ATOM 758 C C . ALA A 1 92 ? 8.707 1.775 7.741 1.00 91.06 92 ALA A C 1
ATOM 760 O O . ALA A 1 92 ? 9.636 2.118 8.479 1.00 91.06 92 ALA A O 1
ATOM 761 N N . LYS A 1 93 ? 7.440 1.739 8.173 1.00 89.19 93 LYS A N 1
ATOM 762 C CA . LYS A 1 93 ? 7.041 2.030 9.543 1.00 89.19 93 LYS A CA 1
ATOM 763 C C . LYS A 1 93 ? 6.344 0.854 10.211 1.00 89.19 93 LYS A C 1
ATOM 765 O O . LYS A 1 93 ? 5.419 0.267 9.667 1.00 89.19 93 LYS A O 1
ATOM 770 N N . LYS A 1 94 ? 6.717 0.592 11.467 1.00 85.69 94 LYS A N 1
ATOM 771 C CA . LYS A 1 94 ? 5.982 -0.337 12.331 1.00 85.69 94 LYS A CA 1
ATOM 772 C C . LYS A 1 94 ? 4.593 0.210 12.649 1.00 85.69 94 LYS A C 1
ATOM 774 O O . LYS A 1 94 ? 4.480 1.262 13.279 1.00 85.69 94 LYS A O 1
ATOM 779 N N . ILE A 1 95 ? 3.574 -0.546 12.256 1.00 85.19 95 ILE A N 1
ATOM 780 C CA . ILE A 1 95 ? 2.162 -0.278 12.534 1.00 85.19 95 ILE A CA 1
ATOM 781 C C . ILE A 1 95 ? 1.684 -1.301 13.567 1.00 85.19 95 ILE A C 1
ATOM 783 O O . ILE A 1 95 ? 2.016 -2.483 13.442 1.00 85.19 95 ILE A O 1
ATOM 787 N N . PRO A 1 96 ? 0.935 -0.888 14.602 1.00 81.69 96 PRO A N 1
ATOM 788 C CA . PRO A 1 96 ? 0.441 -1.807 15.617 1.00 81.69 96 PRO A CA 1
ATOM 789 C C . PRO A 1 96 ? -0.756 -2.610 15.078 1.00 81.69 96 PRO A C 1
ATOM 791 O O . PRO A 1 96 ? -1.893 -2.384 15.466 1.00 81.69 96 PRO A O 1
ATOM 794 N N . VAL A 1 97 ? -0.503 -3.568 14.181 1.00 79.19 97 VAL A N 1
ATOM 795 C CA . VAL A 1 97 ? -1.546 -4.369 13.501 1.00 79.19 97 VAL A CA 1
ATOM 796 C C . VAL A 1 97 ? -2.406 -5.232 14.423 1.00 79.19 97 VAL A C 1
ATOM 798 O O . VAL A 1 97 ? -3.496 -5.643 14.042 1.00 79.19 97 VAL A O 1
ATOM 801 N N . HIS A 1 98 ? -1.927 -5.489 15.639 1.00 76.00 98 HIS A N 1
ATOM 802 C CA . HIS A 1 98 ? -2.653 -6.222 16.676 1.00 76.00 98 HIS A CA 1
ATOM 803 C C . HIS A 1 98 ? -3.339 -5.302 17.696 1.00 76.00 98 HIS A C 1
ATOM 805 O O . HIS A 1 98 ? -3.836 -5.795 18.708 1.00 76.00 98 HIS A O 1
ATOM 811 N N . ALA A 1 99 ? -3.313 -3.981 17.489 1.00 78.69 99 ALA A N 1
ATOM 812 C CA . ALA A 1 99 ? -4.077 -3.065 18.322 1.00 78.69 99 ALA A CA 1
ATOM 813 C C . ALA A 1 99 ? -5.576 -3.263 18.089 1.00 78.69 99 ALA A C 1
ATOM 815 O O . ALA A 1 99 ? -6.019 -3.531 16.973 1.00 78.69 99 ALA A O 1
ATOM 816 N N . ASP A 1 100 ? -6.337 -3.110 19.167 1.00 74.94 100 ASP A N 1
ATOM 817 C CA . ASP A 1 100 ? -7.788 -3.022 19.111 1.00 74.94 100 ASP A CA 1
ATOM 818 C C . ASP A 1 100 ? -8.133 -1.599 18.655 1.00 74.94 100 ASP A C 1
ATOM 820 O O . ASP A 1 100 ? -7.778 -0.636 19.334 1.00 74.94 100 ASP A O 1
ATOM 824 N N . PHE A 1 101 ? -8.717 -1.449 17.465 1.00 87.44 101 PHE A N 1
ATOM 825 C CA . PHE A 1 101 ? -9.134 -0.154 16.916 1.00 87.44 101 PHE A CA 1
ATOM 826 C C . PHE A 1 101 ? -10.656 -0.023 16.958 1.00 87.44 101 PHE A C 1
ATOM 828 O O . PHE A 1 101 ? -11.297 0.344 15.971 1.00 87.44 101 PHE A O 1
ATOM 835 N N . LYS A 1 102 ? -11.251 -0.341 18.112 1.00 86.88 102 LYS A N 1
ATOM 836 C CA . LYS A 1 102 ? -12.705 -0.263 18.305 1.00 86.88 102 LYS A CA 1
ATOM 837 C C . LYS A 1 102 ? -13.174 1.159 18.527 1.00 86.88 102 LYS A C 1
ATOM 839 O O . LYS A 1 102 ? -14.299 1.479 18.150 1.00 86.88 102 LYS A O 1
ATOM 844 N N . THR A 1 103 ? -12.345 2.002 19.141 1.00 88.50 103 THR A N 1
ATOM 845 C CA . THR A 1 103 ? -12.697 3.402 19.405 1.00 88.50 103 THR A CA 1
ATOM 846 C C . THR A 1 103 ? -11.680 4.381 18.832 1.00 88.50 103 THR A C 1
ATOM 848 O O . THR A 1 103 ? -10.517 4.051 18.590 1.00 88.50 103 THR A O 1
ATOM 851 N N . SER A 1 104 ? -12.115 5.626 18.619 1.00 88.25 104 SER A N 1
ATOM 852 C CA . SER A 1 104 ? -11.229 6.700 18.168 1.00 88.25 104 SER A CA 1
ATOM 853 C C . SER A 1 104 ? -10.099 6.973 19.152 1.00 88.25 104 SER A C 1
ATOM 855 O O . SER A 1 104 ? -8.982 7.239 18.724 1.00 88.25 104 SER A O 1
ATOM 857 N N . GLU A 1 105 ? -10.356 6.859 20.455 1.00 90.12 105 GLU A N 1
ATOM 858 C CA . GLU A 1 105 ? -9.348 7.071 21.495 1.00 90.12 105 GLU A CA 1
ATOM 859 C C . GLU A 1 105 ? -8.235 6.017 21.420 1.00 90.12 105 GLU A C 1
ATOM 861 O O . GLU A 1 105 ? -7.064 6.341 21.614 1.00 90.12 105 GLU A O 1
ATOM 866 N N . GLU A 1 106 ? -8.579 4.763 21.110 1.00 89.06 106 GLU A N 1
ATOM 867 C CA . GLU A 1 106 ? -7.600 3.689 20.911 1.00 89.06 106 GLU A CA 1
ATOM 868 C C . GLU A 1 106 ? -6.763 3.920 19.651 1.00 89.06 106 GLU A C 1
ATOM 870 O O . GLU A 1 106 ? -5.537 3.765 19.683 1.00 89.06 106 GLU A O 1
ATOM 875 N N . VAL A 1 107 ? -7.400 4.335 18.552 1.00 89.81 107 VAL A N 1
ATOM 876 C CA . VAL A 1 107 ? -6.700 4.698 17.313 1.00 89.81 107 VAL A CA 1
ATOM 877 C C . VAL A 1 107 ? -5.732 5.849 17.566 1.00 89.81 107 VAL A C 1
ATOM 879 O O . VAL A 1 107 ? -4.550 5.747 17.235 1.00 89.81 107 VAL A O 1
ATOM 882 N N . GLU A 1 108 ? -6.204 6.924 18.196 1.00 89.31 108 GLU A N 1
ATOM 883 C CA . GLU A 1 108 ? -5.378 8.071 18.553 1.00 89.31 108 GLU A CA 1
ATOM 884 C C . GLU A 1 108 ? -4.216 7.646 19.452 1.00 89.31 108 GLU A C 1
ATOM 886 O O . GLU A 1 108 ? -3.071 7.926 19.112 1.00 89.31 108 GLU A O 1
ATOM 891 N N . ALA A 1 109 ? -4.444 6.893 20.531 1.00 88.75 109 ALA A N 1
ATOM 892 C CA . ALA A 1 109 ? -3.376 6.453 21.436 1.00 88.75 109 ALA A CA 1
ATOM 893 C C . ALA A 1 109 ? -2.249 5.681 20.721 1.00 88.75 109 ALA A C 1
ATOM 895 O O . ALA A 1 109 ? -1.075 5.834 21.064 1.00 88.75 109 ALA A O 1
ATOM 896 N N . ASN A 1 110 ? -2.595 4.878 19.713 1.00 87.00 110 ASN A N 1
ATOM 897 C CA . ASN A 1 110 ? -1.643 4.072 18.949 1.00 87.00 110 ASN A CA 1
ATOM 898 C C . ASN A 1 110 ? -0.975 4.832 17.790 1.00 87.00 110 ASN A C 1
ATOM 900 O O . ASN A 1 110 ? 0.144 4.487 17.405 1.00 87.00 110 ASN A O 1
ATOM 904 N N . LEU A 1 111 ? -1.639 5.850 17.229 1.00 87.25 111 LEU A N 1
ATOM 905 C CA . LEU A 1 111 ? -1.209 6.541 16.007 1.00 87.25 111 LEU A CA 1
ATOM 906 C C . LEU A 1 111 ? -0.926 8.044 16.187 1.00 87.25 111 LEU A C 1
ATOM 908 O O . LEU A 1 111 ? -0.534 8.698 15.227 1.00 87.25 111 LEU A O 1
ATOM 912 N N . THR A 1 112 ? -1.030 8.586 17.406 1.00 79.81 112 THR A N 1
ATOM 913 C CA . THR A 1 112 ? -0.699 9.990 17.751 1.00 79.81 112 THR A CA 1
ATOM 914 C C . THR A 1 112 ? 0.646 10.474 17.187 1.00 79.81 112 THR A C 1
ATOM 916 O O . THR A 1 112 ? 0.725 11.638 16.800 1.00 79.81 112 THR A O 1
ATOM 919 N N . PRO A 1 113 ? 1.721 9.656 17.111 1.00 80.94 113 PRO A N 1
ATOM 920 C CA . PRO A 1 113 ? 2.992 10.120 16.552 1.00 80.94 113 PRO A CA 1
ATOM 921 C C . PRO A 1 113 ? 2.958 10.451 15.052 1.00 80.94 113 PRO A C 1
ATOM 923 O O . PRO A 1 113 ? 3.964 10.928 14.525 1.00 80.94 113 PRO A O 1
ATOM 926 N N . PHE A 1 114 ? 1.864 10.145 14.351 1.00 85.38 114 PHE A N 1
ATOM 927 C CA . PHE A 1 114 ? 1.736 10.314 12.910 1.00 85.38 114 PHE A CA 1
ATOM 928 C C . PHE A 1 114 ? 0.967 11.575 12.533 1.00 85.38 114 PHE A C 1
ATOM 930 O O . PHE A 1 114 ? 0.102 12.060 13.259 1.00 85.38 114 PHE A O 1
ATOM 937 N N . ASN A 1 115 ? 1.282 12.096 11.350 1.00 86.81 115 ASN A N 1
ATOM 938 C CA . ASN A 1 115 ? 0.640 13.295 10.831 1.00 86.81 115 ASN A CA 1
ATOM 939 C C . ASN A 1 115 ? -0.648 12.930 10.089 1.00 86.81 115 ASN A C 1
ATOM 941 O O . ASN A 1 115 ? -0.791 11.816 9.587 1.00 86.81 115 ASN A O 1
ATOM 945 N N . ASN A 1 116 ? -1.561 13.896 9.964 1.00 86.88 116 ASN A N 1
ATOM 946 C CA . ASN A 1 116 ? -2.760 13.783 9.129 1.00 86.88 116 ASN A CA 1
ATOM 947 C C . ASN A 1 116 ? -3.623 12.543 9.440 1.00 86.88 116 ASN A C 1
ATOM 949 O O . ASN A 1 116 ? -4.172 11.926 8.526 1.00 86.88 116 ASN A O 1
ATOM 953 N N . LEU A 1 117 ? -3.739 12.192 10.729 1.00 90.56 117 LEU A N 1
ATOM 954 C CA . LEU A 1 117 ? -4.591 11.103 11.206 1.00 90.56 117 LEU A CA 1
ATOM 955 C C . LEU A 1 117 ? -6.068 11.406 10.911 1.00 90.56 117 LEU A C 1
ATOM 957 O O . LEU A 1 117 ? -6.587 12.462 11.276 1.00 90.56 117 LEU A O 1
ATOM 961 N N . ARG A 1 118 ? -6.748 10.469 10.253 1.00 89.25 118 ARG A N 1
ATOM 962 C CA . ARG A 1 118 ? -8.167 10.536 9.894 1.00 89.25 118 ARG A CA 1
ATOM 963 C C . ARG A 1 118 ? -8.820 9.191 10.166 1.00 89.25 118 ARG A C 1
ATOM 965 O O . ARG A 1 118 ? -8.276 8.152 9.801 1.00 89.25 118 ARG A O 1
ATOM 972 N N . ILE A 1 119 ? -10.001 9.227 10.766 1.00 91.69 119 ILE A N 1
ATOM 973 C CA . ILE A 1 119 ? -10.784 8.041 11.110 1.00 91.69 119 ILE A CA 1
ATOM 974 C C . ILE A 1 119 ? -12.087 8.111 10.324 1.00 91.69 119 ILE A C 1
ATOM 976 O O . ILE A 1 119 ? -12.851 9.069 10.458 1.00 91.69 119 ILE A O 1
ATOM 980 N N . TYR A 1 120 ? -12.320 7.108 9.486 1.00 89.81 120 TYR A N 1
ATOM 981 C CA . TYR A 1 120 ? -13.535 6.956 8.703 1.00 89.81 120 TYR A CA 1
ATOM 982 C C . TYR A 1 120 ? -14.392 5.866 9.327 1.00 89.81 120 TYR A C 1
ATOM 984 O O . TYR A 1 120 ? -13.932 4.755 9.591 1.00 89.81 120 TYR A O 1
ATOM 992 N N . TYR A 1 121 ? -15.653 6.207 9.548 1.00 90.31 121 TYR A N 1
ATOM 993 C CA . TYR A 1 121 ? -16.649 5.299 10.090 1.00 90.31 121 TYR A CA 1
ATOM 994 C C . TYR A 1 121 ? -17.466 4.684 8.963 1.00 90.31 121 TYR A C 1
ATOM 996 O O . TYR A 1 121 ? -17.670 5.311 7.919 1.00 90.31 121 TYR A O 1
ATOM 1004 N N . SER A 1 122 ? -17.979 3.482 9.204 1.00 86.88 122 SER A N 1
ATOM 1005 C CA . SER A 1 122 ? -18.889 2.823 8.277 1.00 86.88 122 SER A CA 1
ATOM 1006 C C . SER A 1 122 ? -20.117 3.699 8.015 1.00 86.88 122 SER A C 1
ATOM 1008 O O . SER A 1 122 ? -20.704 4.302 8.918 1.00 86.88 122 SER A O 1
ATOM 1010 N N . LEU A 1 123 ? -20.547 3.736 6.752 1.00 85.75 123 LEU A N 1
ATOM 1011 C CA . LEU A 1 123 ? -21.776 4.423 6.347 1.00 85.75 123 LEU A CA 1
ATOM 1012 C C . LEU A 1 123 ? -23.032 3.785 6.962 1.00 85.75 123 LEU A C 1
ATOM 1014 O O . LEU A 1 123 ? -24.053 4.459 7.107 1.00 85.75 123 LEU A O 1
ATOM 1018 N N . TYR A 1 124 ? -22.952 2.501 7.319 1.00 88.44 124 TYR A N 1
ATOM 1019 C CA . TYR A 1 124 ? -24.064 1.716 7.856 1.00 88.44 124 TYR A CA 1
ATOM 1020 C C . TYR A 1 124 ? -24.040 1.619 9.384 1.00 88.44 124 TYR A C 1
ATOM 1022 O O . TYR A 1 124 ? -25.093 1.441 9.993 1.00 88.44 124 TYR A O 1
ATOM 1030 N N . ASP A 1 125 ? -22.867 1.789 9.999 1.00 87.31 125 ASP A N 1
ATOM 1031 C CA . ASP A 1 125 ? -22.694 1.827 11.449 1.00 87.31 125 ASP A CA 1
ATOM 1032 C C . ASP A 1 125 ? -21.667 2.895 11.847 1.00 87.31 125 ASP A C 1
ATOM 1034 O O . ASP A 1 125 ? -20.459 2.723 11.703 1.00 87.31 125 ASP A O 1
ATOM 1038 N N . LYS A 1 126 ? -22.159 4.002 12.408 1.00 85.12 126 LYS A N 1
ATOM 1039 C CA . LYS A 1 126 ? -21.328 5.144 12.814 1.00 85.12 126 LYS A CA 1
ATOM 1040 C C . LYS A 1 126 ? -20.448 4.869 14.034 1.00 85.12 126 LYS A C 1
ATOM 1042 O O . LYS A 1 126 ? -19.634 5.722 14.367 1.00 85.12 126 LYS A O 1
ATOM 1047 N N . GLN A 1 127 ? -20.642 3.749 14.726 1.00 86.00 127 GLN A N 1
ATOM 1048 C CA . GLN A 1 127 ? -19.768 3.325 15.822 1.00 86.00 127 GLN A CA 1
ATOM 1049 C C . GLN A 1 127 ? -18.629 2.435 15.324 1.00 86.00 127 GLN A C 1
ATOM 1051 O O . GLN A 1 127 ? -17.624 2.295 16.013 1.00 86.00 127 GLN A O 1
ATOM 1056 N N . LYS A 1 128 ? -18.757 1.867 14.119 1.00 89.50 128 LYS A N 1
ATOM 1057 C CA . LYS A 1 128 ? -17.739 1.012 13.519 1.00 89.50 128 LYS A CA 1
ATOM 1058 C C . LYS A 1 128 ? -16.740 1.850 12.729 1.00 89.50 128 LYS A C 1
ATOM 1060 O O . LYS A 1 128 ? -17.110 2.523 11.766 1.00 89.50 128 LYS A O 1
ATOM 1065 N N . ILE A 1 129 ? -15.470 1.768 13.110 1.00 91.44 129 ILE A N 1
ATOM 1066 C CA . ILE A 1 129 ? -14.360 2.299 12.318 1.00 91.44 129 ILE A CA 1
ATOM 1067 C C . ILE A 1 129 ? -14.133 1.360 11.131 1.00 91.44 129 ILE A C 1
ATOM 1069 O O . ILE A 1 129 ? -13.992 0.153 11.304 1.00 91.44 129 ILE A O 1
ATOM 1073 N N . ASP A 1 130 ? -14.140 1.923 9.928 1.00 89.06 130 ASP A N 1
ATOM 1074 C CA . ASP A 1 130 ? -13.987 1.183 8.671 1.00 89.06 130 ASP A CA 1
ATOM 1075 C C . ASP A 1 130 ? -12.566 1.334 8.121 1.00 89.06 130 ASP A C 1
ATOM 1077 O O . ASP A 1 130 ? -11.929 0.369 7.699 1.00 89.06 130 ASP A O 1
ATOM 1081 N N . MET A 1 131 ? -12.033 2.556 8.201 1.00 91.19 131 MET A N 1
ATOM 1082 C CA . MET A 1 131 ? -10.704 2.872 7.702 1.00 91.19 131 MET A CA 1
ATOM 1083 C C . MET A 1 131 ? -10.021 3.936 8.556 1.00 91.19 131 MET A C 1
ATOM 1085 O O . MET A 1 131 ? -10.638 4.914 8.982 1.00 91.19 131 MET A O 1
ATOM 1089 N N . VAL A 1 132 ? -8.716 3.782 8.752 1.00 92.38 132 VAL A N 1
ATOM 1090 C CA . VAL A 1 132 ? -7.860 4.784 9.392 1.00 92.38 132 VAL A CA 1
ATOM 1091 C C . VAL A 1 132 ? -6.772 5.195 8.416 1.00 92.38 132 VAL A C 1
ATOM 1093 O O . VAL A 1 132 ? -6.110 4.346 7.830 1.00 92.38 132 VAL A O 1
ATOM 1096 N N . ILE A 1 133 ? -6.571 6.497 8.240 1.00 91.69 133 ILE A N 1
ATOM 1097 C CA . ILE A 1 133 ? -5.540 7.041 7.355 1.00 91.69 133 ILE A CA 1
ATOM 1098 C C . ILE A 1 133 ? -4.588 7.896 8.169 1.00 91.69 133 ILE A C 1
ATOM 1100 O O . ILE A 1 133 ? -5.028 8.694 8.990 1.00 91.69 133 ILE A O 1
ATOM 1104 N N . PHE A 1 134 ? -3.294 7.764 7.920 1.00 91.62 134 PHE A N 1
ATOM 1105 C CA . PHE A 1 134 ? -2.283 8.659 8.473 1.00 91.62 134 PHE A CA 1
ATOM 1106 C C . PHE A 1 134 ? -1.100 8.791 7.514 1.00 91.62 134 PHE A C 1
ATOM 1108 O O . PHE A 1 134 ? -1.000 8.082 6.511 1.00 91.62 134 PHE A O 1
ATOM 1115 N N . GLN A 1 135 ? -0.196 9.714 7.818 1.00 91.00 135 GLN A N 1
ATOM 1116 C CA . GLN A 1 135 ? 1.012 9.955 7.042 1.00 91.00 135 GLN A CA 1
ATOM 1117 C C . GLN A 1 135 ? 2.267 9.798 7.894 1.00 91.00 135 GLN A C 1
ATOM 1119 O O . GLN A 1 135 ? 2.317 10.184 9.069 1.00 91.00 135 GLN A O 1
ATOM 1124 N N . HIS A 1 136 ? 3.305 9.256 7.268 1.00 90.38 136 HIS A N 1
ATOM 1125 C CA . HIS A 1 136 ? 4.647 9.181 7.818 1.00 90.38 136 HIS A CA 1
ATOM 1126 C C . HIS A 1 136 ? 5.656 9.471 6.708 1.00 90.38 136 HIS A C 1
ATOM 1128 O O . HIS A 1 136 ? 5.704 8.740 5.722 1.00 90.38 136 HIS A O 1
ATOM 1134 N N . GLU A 1 137 ? 6.451 10.530 6.888 1.00 89.81 137 GLU A N 1
ATOM 1135 C CA . GLU A 1 137 ? 7.333 11.062 5.838 1.00 89.81 137 GLU A CA 1
ATOM 1136 C C . GLU A 1 137 ? 6.534 11.340 4.551 1.00 89.81 137 GLU A C 1
ATOM 1138 O O . GLU A 1 137 ? 5.463 11.944 4.629 1.00 89.81 137 GLU A O 1
ATOM 1143 N N . ASP A 1 138 ? 7.021 10.888 3.396 1.00 92.25 138 ASP A N 1
ATOM 1144 C CA . ASP A 1 138 ? 6.368 11.066 2.094 1.00 92.25 138 ASP A CA 1
ATOM 1145 C C . ASP A 1 138 ? 5.368 9.938 1.767 1.00 92.25 138 ASP A C 1
ATOM 1147 O O . ASP A 1 138 ? 4.962 9.779 0.617 1.00 92.25 138 ASP A O 1
ATOM 1151 N N . LEU A 1 139 ? 4.984 9.120 2.755 1.00 93.31 139 LEU A N 1
ATOM 1152 C CA . LEU A 1 139 ? 4.057 8.003 2.579 1.00 93.31 139 LEU A CA 1
ATOM 1153 C C . LEU A 1 139 ? 2.737 8.229 3.317 1.00 93.31 139 LEU A C 1
ATOM 1155 O O . LEU A 1 139 ? 2.692 8.693 4.461 1.00 93.31 139 LEU A O 1
ATOM 1159 N N . ARG A 1 140 ? 1.652 7.817 2.666 1.00 92.75 140 ARG A N 1
ATOM 1160 C CA . ARG A 1 140 ? 0.312 7.696 3.233 1.00 92.75 140 ARG A CA 1
ATOM 1161 C C . ARG A 1 140 ? 0.003 6.224 3.472 1.00 92.75 140 ARG A C 1
ATOM 1163 O O . ARG A 1 140 ? 0.231 5.387 2.603 1.00 92.75 140 ARG A O 1
ATOM 1170 N N . TYR A 1 141 ? -0.543 5.943 4.647 1.00 93.50 141 TYR A N 1
ATOM 1171 C CA . TYR A 1 141 ? -0.971 4.618 5.069 1.00 93.50 141 TYR A CA 1
ATOM 1172 C C . TYR A 1 141 ? -2.483 4.620 5.237 1.00 93.50 141 TYR A C 1
ATOM 1174 O O . TYR A 1 141 ? -3.024 5.487 5.925 1.00 93.50 141 TYR A O 1
ATOM 1182 N N . GLU A 1 142 ? -3.151 3.649 4.627 1.00 93.38 142 GLU A N 1
ATOM 1183 C CA . GLU A 1 142 ? -4.591 3.431 4.744 1.00 93.38 142 GLU A CA 1
ATOM 1184 C C . GLU A 1 142 ? -4.826 2.039 5.327 1.00 93.38 142 GLU A C 1
ATOM 1186 O O . GLU A 1 142 ? -4.515 1.019 4.709 1.00 93.38 142 GLU A O 1
ATOM 1191 N N . LEU A 1 143 ? -5.335 2.004 6.552 1.00 93.38 143 LEU A N 1
ATOM 1192 C CA . LEU A 1 143 ? -5.609 0.793 7.309 1.00 93.38 143 LEU A CA 1
ATOM 1193 C C . LEU A 1 143 ? -7.083 0.465 7.123 1.00 93.38 143 LEU A C 1
ATOM 1195 O O . LEU A 1 143 ? -7.927 1.217 7.607 1.00 93.38 143 LEU A O 1
ATOM 1199 N N . ALA A 1 144 ? -7.391 -0.633 6.443 1.00 92.19 144 ALA A N 1
ATOM 1200 C CA . ALA A 1 144 ? -8.755 -1.140 6.353 1.00 92.19 144 ALA A CA 1
ATOM 1201 C C . ALA A 1 144 ? -8.993 -2.144 7.485 1.00 92.19 144 ALA A C 1
ATOM 1203 O O . ALA A 1 144 ? -8.181 -3.056 7.685 1.00 92.19 144 ALA A O 1
ATOM 1204 N N . LEU A 1 145 ? -10.085 -1.975 8.229 1.00 91.06 145 LEU A N 1
ATOM 1205 C CA . LEU A 1 145 ? -10.423 -2.819 9.371 1.00 91.06 145 LEU A CA 1
ATOM 1206 C C . LEU A 1 145 ? -11.446 -3.885 8.963 1.00 91.06 145 LEU A C 1
ATOM 1208 O O . LEU A 1 145 ? -12.313 -3.651 8.123 1.00 91.06 145 LEU A O 1
ATOM 1212 N N . ASN A 1 146 ? -11.359 -5.070 9.567 1.00 88.75 146 ASN A N 1
ATOM 1213 C CA . ASN A 1 146 ? -12.394 -6.092 9.427 1.00 88.75 146 ASN A CA 1
ATOM 1214 C C . ASN A 1 146 ? -13.577 -5.837 10.386 1.00 88.75 146 ASN A C 1
ATOM 1216 O O . ASN A 1 146 ? -13.660 -4.824 11.081 1.00 88.75 146 ASN A O 1
ATOM 1220 N N . GLU A 1 147 ? -14.528 -6.770 10.426 1.00 85.69 147 GLU A N 1
ATOM 1221 C CA . GLU A 1 147 ? -15.691 -6.692 11.319 1.00 85.69 147 GLU A CA 1
ATOM 1222 C C . GLU A 1 147 ? -15.333 -6.707 12.811 1.00 85.69 147 GLU A C 1
ATOM 1224 O O . GLU A 1 147 ? -16.062 -6.116 13.603 1.00 85.69 147 GLU A O 1
ATOM 1229 N N . ASP A 1 148 ? -14.187 -7.287 13.170 1.00 86.81 148 ASP A N 1
ATOM 1230 C CA . ASP A 1 148 ? -13.678 -7.369 14.541 1.00 86.81 148 ASP A CA 1
ATOM 1231 C C . ASP A 1 148 ? -12.814 -6.157 14.943 1.00 86.81 148 ASP A C 1
ATOM 1233 O O . ASP A 1 148 ? -12.166 -6.189 15.989 1.00 86.81 148 ASP A O 1
ATOM 1237 N N . ALA A 1 149 ? -12.789 -5.098 14.122 1.00 87.56 149 ALA A N 1
ATOM 1238 C CA . ALA A 1 149 ? -11.952 -3.907 14.300 1.00 87.56 149 ALA A CA 1
ATOM 1239 C C . ALA A 1 149 ? -10.435 -4.200 14.339 1.00 87.56 149 ALA A C 1
ATOM 1241 O O . ALA A 1 149 ? -9.651 -3.443 14.915 1.00 87.56 149 ALA A O 1
ATOM 1242 N N . VAL A 1 150 ? -10.014 -5.288 13.689 1.00 89.44 150 VAL A N 1
ATOM 1243 C CA . VAL A 1 150 ? -8.607 -5.646 13.483 1.00 89.44 150 VAL A CA 1
ATOM 1244 C C . VAL A 1 150 ? -8.169 -5.164 12.105 1.00 89.44 150 VAL A C 1
ATOM 1246 O O . VAL A 1 150 ? -8.933 -5.252 11.141 1.00 89.44 150 VAL A O 1
ATOM 1249 N N . ILE A 1 151 ? -6.928 -4.684 11.986 1.00 92.00 151 ILE A N 1
ATOM 1250 C CA . ILE A 1 151 ? -6.372 -4.280 10.691 1.00 92.00 151 ILE A CA 1
ATOM 1251 C C . ILE A 1 151 ? -6.318 -5.497 9.765 1.00 92.00 151 ILE A C 1
ATOM 1253 O O . ILE A 1 151 ? -5.574 -6.450 9.999 1.00 92.00 151 ILE A O 1
ATOM 1257 N N . ALA A 1 152 ? -7.108 -5.446 8.697 1.00 92.25 152 ALA A N 1
ATOM 1258 C CA . ALA A 1 152 ? -7.176 -6.490 7.691 1.00 92.25 152 ALA A CA 1
ATOM 1259 C C . ALA A 1 152 ? -6.108 -6.301 6.616 1.00 92.25 152 ALA A C 1
ATOM 1261 O O . ALA A 1 152 ? -5.431 -7.250 6.205 1.00 92.25 152 ALA A O 1
ATOM 1262 N N . ARG A 1 153 ? -5.987 -5.052 6.160 1.00 93.62 153 ARG A N 1
ATOM 1263 C CA . ARG A 1 153 ? -5.160 -4.652 5.027 1.00 93.62 153 ARG A CA 1
ATOM 1264 C C . ARG A 1 153 ? -4.509 -3.310 5.286 1.00 93.62 153 ARG 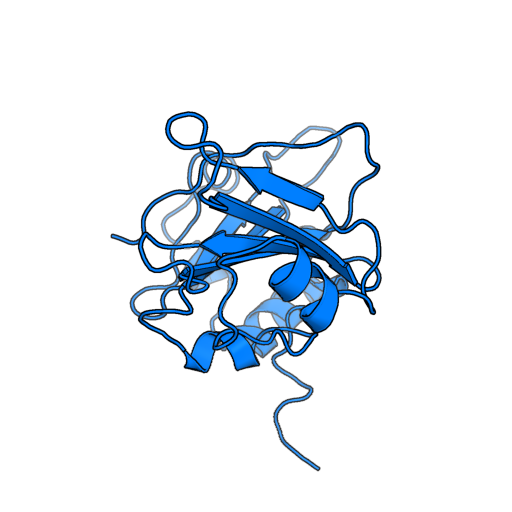A C 1
ATOM 1266 O O . ARG A 1 153 ? -5.079 -2.457 5.9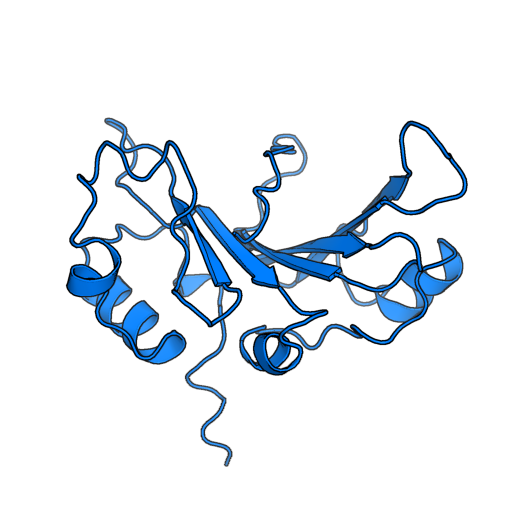71 1.00 93.62 153 ARG A O 1
ATOM 1273 N N . ILE A 1 154 ? -3.334 -3.128 4.705 1.00 94.69 154 ILE A N 1
ATOM 1274 C CA . ILE A 1 154 ? -2.587 -1.877 4.756 1.00 94.69 154 ILE A CA 1
ATOM 1275 C C . ILE A 1 154 ? -2.237 -1.492 3.332 1.00 94.69 154 ILE A C 1
ATOM 1277 O O . ILE A 1 154 ? -1.450 -2.171 2.679 1.00 94.69 154 ILE A O 1
ATOM 1281 N N . ARG A 1 155 ? -2.796 -0.378 2.870 1.00 94.44 155 ARG A N 1
ATOM 1282 C CA . ARG A 1 155 ? -2.399 0.241 1.611 1.00 94.44 155 ARG A CA 1
ATOM 1283 C C . ARG A 1 155 ? -1.386 1.344 1.876 1.00 94.44 155 ARG A C 1
ATOM 1285 O O . ARG A 1 155 ? -1.575 2.162 2.776 1.00 94.44 155 ARG A O 1
ATOM 1292 N N . VAL A 1 156 ? -0.321 1.359 1.087 1.00 94.88 156 VAL A N 1
ATOM 1293 C CA . VAL A 1 156 ? 0.745 2.358 1.117 1.00 94.88 156 VAL A CA 1
ATOM 1294 C C . VAL A 1 156 ? 0.798 3.049 -0.238 1.00 94.88 156 VAL A C 1
ATOM 1296 O O . VAL A 1 156 ? 0.844 2.389 -1.275 1.00 94.88 156 VAL A O 1
ATOM 1299 N N . CYS A 1 157 ? 0.800 4.375 -0.232 1.00 92.62 157 CYS A N 1
ATOM 1300 C CA . CYS A 1 157 ? 0.959 5.195 -1.428 1.00 92.62 157 CYS A CA 1
ATOM 1301 C C . CYS A 1 157 ? 1.764 6.456 -1.113 1.00 92.62 157 CYS A C 1
ATOM 1303 O O . CYS A 1 157 ? 2.053 6.760 0.050 1.00 92.62 157 CYS A O 1
ATOM 1305 N N . PHE A 1 158 ? 2.140 7.195 -2.153 1.00 91.44 158 PHE A N 1
ATOM 1306 C CA . PHE A 1 158 ? 2.795 8.486 -1.975 1.00 91.44 158 PHE A CA 1
ATOM 1307 C C . PHE A 1 158 ? 1.845 9.476 -1.281 1.00 91.44 158 PHE A C 1
ATOM 1309 O O . PHE A 1 158 ? 0.645 9.515 -1.560 1.00 91.44 158 PHE A O 1
ATOM 1316 N N . ALA A 1 1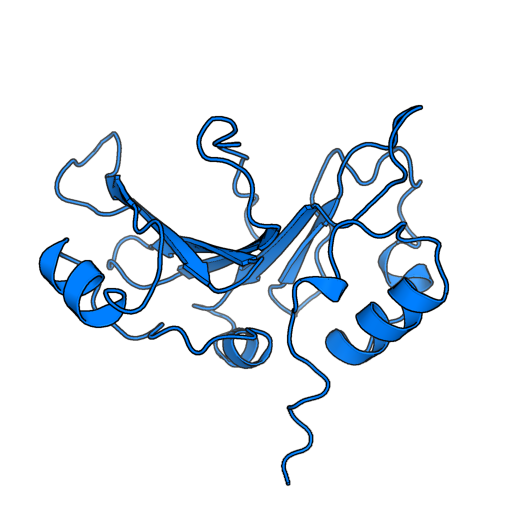59 ? 2.362 10.267 -0.344 1.00 88.25 159 ALA A N 1
ATOM 1317 C CA . ALA A 1 159 ? 1.563 11.251 0.369 1.00 88.25 159 ALA A CA 1
ATOM 1318 C C . ALA A 1 159 ? 1.165 12.400 -0.572 1.00 88.25 159 ALA A C 1
ATOM 1320 O O . ALA A 1 159 ? 2.001 13.179 -1.025 1.00 88.25 159 ALA A O 1
ATOM 1321 N N . GLU A 1 160 ? -0.132 12.525 -0.847 1.00 75.25 160 GLU A N 1
ATOM 1322 C CA . GLU A 1 160 ? -0.690 13.644 -1.609 1.00 75.25 160 GLU A CA 1
ATOM 1323 C C . GLU A 1 160 ? -1.239 14.762 -0.705 1.00 75.25 160 GLU A C 1
ATOM 1325 O O . GLU A 1 160 ? -1.526 14.565 0.483 1.00 75.25 160 GLU A O 1
ATOM 1330 N N . TYR A 1 161 ? -1.426 15.951 -1.290 1.00 60.25 161 TYR A N 1
ATOM 1331 C CA . TYR A 1 161 ? -2.059 17.095 -0.630 1.00 60.25 161 TYR A CA 1
ATOM 1332 C C . TYR A 1 161 ? -3.544 16.837 -0.315 1.00 60.25 161 TYR A C 1
ATOM 1334 O O . TYR A 1 161 ? -4.258 16.147 -1.035 1.00 60.25 161 TYR A O 1
ATOM 1342 N N . GLU A 1 162 ? -4.043 17.456 0.759 1.00 52.41 162 GLU A N 1
ATOM 1343 C CA . GLU A 1 162 ? -5.335 17.134 1.387 1.00 52.41 162 GLU A CA 1
ATOM 1344 C C . GLU A 1 162 ? -6.585 17.222 0.492 1.00 52.41 162 GLU A C 1
ATOM 1346 O O . GLU A 1 162 ? -7.608 16.632 0.842 1.00 52.41 162 GLU A O 1
ATOM 1351 N N . SER A 1 163 ? -6.531 17.938 -0.637 1.00 49.84 163 SER A N 1
ATOM 1352 C CA . SER A 1 163 ? -7.665 18.123 -1.552 1.00 49.84 163 SER A CA 1
ATOM 1353 C C . SER A 1 163 ? -7.860 16.987 -2.564 1.00 49.84 163 SER A C 1
ATOM 1355 O O . SER A 1 163 ? -8.847 17.010 -3.295 1.00 49.84 163 SER A O 1
ATOM 1357 N N . THR A 1 164 ? -6.955 16.005 -2.621 1.00 49.47 164 THR A N 1
ATOM 1358 C CA . THR A 1 164 ? -7.036 14.843 -3.523 1.00 49.47 164 THR A CA 1
ATOM 1359 C C . THR A 1 164 ? -7.235 13.552 -2.734 1.00 49.47 164 THR A C 1
ATOM 1361 O O . THR A 1 164 ? -6.495 12.585 -2.879 1.00 49.47 164 THR A O 1
ATOM 1364 N N . ILE A 1 165 ? -8.250 13.496 -1.860 1.00 51.94 165 ILE A N 1
ATOM 1365 C CA . ILE A 1 165 ? -8.648 12.210 -1.267 1.00 51.94 165 ILE A CA 1
ATOM 1366 C C . ILE A 1 165 ? -9.188 11.325 -2.394 1.00 51.94 165 ILE A C 1
ATOM 1368 O O . ILE A 1 165 ? -10.367 11.374 -2.738 1.00 51.94 165 ILE A O 1
ATOM 1372 N N . ASN A 1 166 ? -8.303 10.523 -2.972 1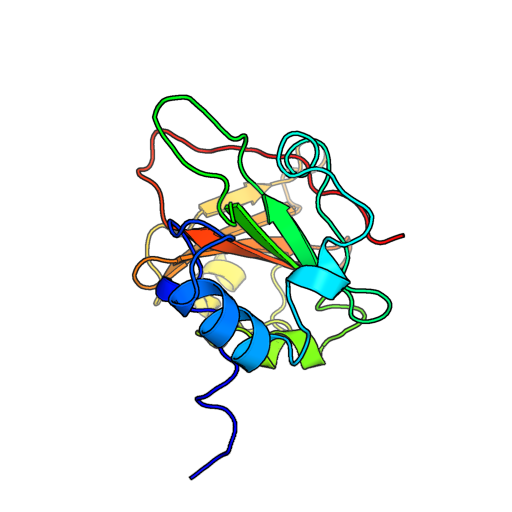.00 57.75 166 ASN A N 1
ATOM 1373 C CA . ASN A 1 166 ? -8.646 9.540 -3.975 1.00 57.75 166 ASN A CA 1
ATOM 1374 C C . ASN A 1 166 ? -9.232 8.327 -3.238 1.00 57.75 166 ASN A C 1
ATOM 1376 O O . ASN A 1 166 ? -8.501 7.467 -2.755 1.00 57.75 166 ASN A O 1
ATOM 1380 N N . MET A 1 167 ? -10.555 8.310 -3.040 1.00 55.53 167 MET A N 1
ATOM 1381 C CA . MET A 1 167 ? -11.262 7.164 -2.452 1.00 55.53 167 MET A CA 1
ATOM 1382 C C . MET A 1 167 ? -11.370 6.058 -3.501 1.00 55.53 167 MET A C 1
ATOM 1384 O O . MET A 1 167 ? -12.408 5.881 -4.137 1.00 55.53 167 MET A O 1
ATOM 1388 N N . ARG A 1 168 ? -10.256 5.365 -3.730 1.00 65.69 168 ARG A N 1
ATOM 1389 C CA . ARG A 1 168 ? -10.166 4.278 -4.702 1.00 65.69 168 ARG A CA 1
ATOM 1390 C C . ARG A 1 168 ? -10.722 2.988 -4.136 1.00 65.69 168 ARG A C 1
ATOM 1392 O O . ARG A 1 168 ? -10.573 2.698 -2.950 1.00 65.69 168 ARG A O 1
ATOM 1399 N N . THR A 1 169 ? -11.304 2.190 -5.020 1.00 68.62 169 THR A N 1
ATOM 1400 C CA . THR A 1 169 ? -11.834 0.870 -4.696 1.00 68.62 169 THR A CA 1
ATOM 1401 C C . THR A 1 169 ? -10.762 -0.010 -4.045 1.00 68.62 169 THR A C 1
ATOM 1403 O O . THR A 1 169 ? -9.603 -0.052 -4.464 1.00 68.62 169 THR A O 1
ATOM 1406 N N . TYR A 1 170 ? -11.146 -0.720 -2.988 1.00 68.69 170 TYR A N 1
ATOM 1407 C CA . TYR A 1 170 ? -10.374 -1.840 -2.467 1.00 68.69 170 TYR A CA 1
ATOM 1408 C C . TYR A 1 170 ? -10.792 -3.097 -3.220 1.00 68.69 170 TYR A C 1
ATOM 1410 O O . TYR A 1 170 ? -11.907 -3.582 -3.049 1.00 68.69 170 TYR A O 1
ATOM 1418 N N . TYR A 1 171 ? -9.900 -3.602 -4.067 1.00 78.88 171 TYR A N 1
ATOM 1419 C CA . TYR A 1 171 ? -10.083 -4.878 -4.754 1.00 78.88 171 TYR A CA 1
ATOM 1420 C C . TYR A 1 171 ? -9.839 -6.020 -3.773 1.00 78.88 171 TYR A C 1
ATOM 1422 O O . TYR A 1 171 ? -8.921 -5.932 -2.958 1.00 78.88 171 TYR A O 1
ATOM 1430 N N . LEU A 1 172 ? -10.694 -7.039 -3.774 1.00 78.44 172 LEU A N 1
ATOM 1431 C CA . LEU A 1 172 ? -10.514 -8.218 -2.925 1.00 78.44 172 LEU A CA 1
ATOM 1432 C C . LEU A 1 172 ? -9.341 -9.046 -3.453 1.00 78.44 172 LEU A C 1
ATOM 1434 O O . LEU A 1 172 ? -9.171 -9.105 -4.662 1.00 78.44 172 LEU A O 1
ATOM 1438 N N . PHE A 1 173 ? -8.570 -9.658 -2.550 1.00 75.00 173 PHE A N 1
ATOM 1439 C CA . PHE A 1 173 ? -7.666 -10.753 -2.913 1.00 75.00 173 PHE A CA 1
ATOM 1440 C C . PHE A 1 173 ? -8.510 -11.943 -3.366 1.00 75.00 173 PHE A C 1
ATOM 1442 O O . PHE A 1 173 ? -9.498 -12.253 -2.684 1.00 75.00 173 PHE A O 1
ATOM 1449 N N . ASP A 1 174 ? -8.149 -12.536 -4.503 1.00 60.12 174 ASP A N 1
ATOM 1450 C CA . ASP A 1 174 ? -8.848 -13.698 -5.064 1.00 60.12 174 ASP A CA 1
ATOM 1451 C C . ASP A 1 174 ? -8.627 -14.979 -4.229 1.00 60.12 174 ASP A C 1
ATOM 1453 O O . ASP A 1 174 ? -7.604 -15.094 -3.507 1.00 60.12 174 ASP A O 1
#